Protein AF-A0AAW0JRZ0-F1 (afdb_monomer)

InterPro domains:
  IPR010719 Methyltransferase MnmM-like [PTHR35276] (25-74)
  IPR029063 S-adenosyl-L-methionine-dependent methyltransferase superfamily [G3DSA:3.40.50.150] (13-75)

Structure (mmCIF, N/CA/C/O backbone):
data_AF-A0AAW0JRZ0-F1
#
_entry.id   AF-A0AAW0JRZ0-F1
#
loop_
_atom_site.group_PDB
_atom_site.id
_atom_site.type_symbol
_atom_site.label_atom_id
_atom_site.label_alt_id
_atom_site.label_comp_id
_atom_site.label_asym_id
_atom_site.label_entity_id
_atom_site.label_seq_id
_atom_site.pdbx_PDB_ins_code
_atom_site.Cartn_x
_atom_site.Cartn_y
_atom_site.Cartn_z
_atom_site.occupancy
_atom_site.B_iso_or_equiv
_atom_site.auth_seq_id
_atom_site.auth_comp_id
_atom_site.auth_asym_id
_atom_site.auth_atom_id
_atom_site.pdbx_PDB_model_num
ATOM 1 N N . MET A 1 1 ? -18.817 11.063 -12.338 1.00 46.44 1 MET A N 1
ATOM 2 C CA . MET A 1 1 ? -17.368 11.041 -12.041 1.00 46.44 1 MET A CA 1
ATOM 3 C C . MET A 1 1 ? -16.866 12.481 -12.186 1.00 46.44 1 MET A C 1
ATOM 5 O O . MET A 1 1 ? -16.229 12.809 -13.165 1.00 46.44 1 MET A O 1
ATOM 9 N N . GLU A 1 2 ? -17.278 13.379 -11.283 1.00 46.34 2 GLU A N 1
ATOM 10 C CA . GLU A 1 2 ? -17.173 14.850 -11.474 1.00 46.34 2 GLU A CA 1
ATOM 11 C C . GLU A 1 2 ? -16.485 15.570 -10.295 1.00 46.34 2 GLU A C 1
ATOM 13 O O . GLU A 1 2 ? -16.311 16.781 -10.317 1.00 46.34 2 GLU A O 1
ATOM 18 N N . PHE A 1 3 ? -16.039 14.851 -9.259 1.00 48.53 3 PHE A N 1
ATOM 19 C CA . PHE A 1 3 ? -15.459 15.493 -8.070 1.00 48.53 3 PHE A CA 1
ATOM 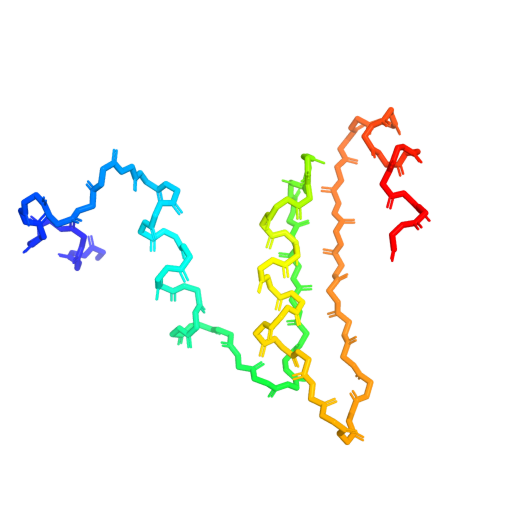20 C C . PHE A 1 3 ? -13.999 15.949 -8.234 1.00 48.53 3 PHE A C 1
ATOM 22 O O . PHE A 1 3 ? -13.508 16.703 -7.399 1.00 48.53 3 PHE A O 1
ATOM 29 N N . LEU A 1 4 ? -13.295 15.536 -9.296 1.00 50.84 4 LEU A N 1
ATOM 30 C CA . LEU A 1 4 ? -11.854 15.799 -9.430 1.00 50.84 4 LEU A CA 1
ATOM 31 C C . LEU A 1 4 ? -11.504 17.135 -10.118 1.00 50.84 4 LEU A C 1
ATOM 33 O O . LEU A 1 4 ? -10.342 17.527 -10.107 1.00 50.84 4 LEU A O 1
ATOM 37 N N . VAL A 1 5 ? -12.474 17.845 -10.709 1.00 52.03 5 VAL A N 1
ATOM 38 C CA . VAL A 1 5 ? -12.211 19.045 -11.538 1.00 52.03 5 VAL A CA 1
ATOM 39 C C . VAL A 1 5 ? -12.180 20.351 -10.718 1.00 52.03 5 VAL A C 1
ATOM 41 O O . VAL A 1 5 ? -11.758 21.386 -11.222 1.00 52.03 5 VAL A O 1
ATOM 44 N N . LEU A 1 6 ? -12.560 20.329 -9.433 1.00 51.41 6 LEU A N 1
ATOM 45 C CA . LEU A 1 6 ? -12.745 21.544 -8.615 1.00 51.41 6 LEU A CA 1
ATOM 46 C C . LEU A 1 6 ? -11.616 21.871 -7.613 1.00 51.41 6 LEU A C 1
ATOM 48 O O . LEU A 1 6 ? -11.809 22.730 -6.756 1.00 51.41 6 LEU A O 1
ATOM 52 N N . LEU A 1 7 ? -10.435 21.252 -7.706 1.00 54.75 7 LEU A N 1
ATOM 53 C CA . LEU A 1 7 ? -9.291 21.558 -6.826 1.00 5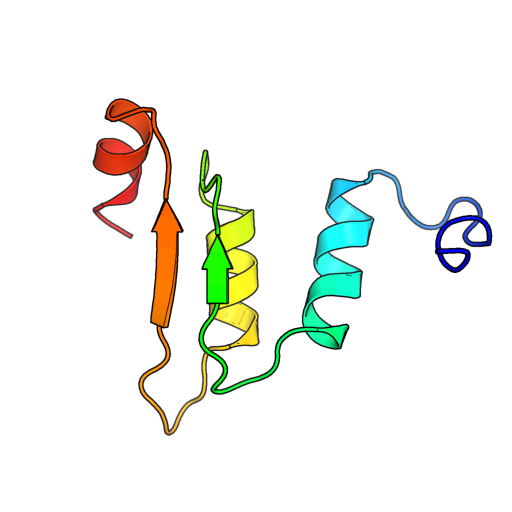4.75 7 LEU A CA 1
ATOM 54 C C . LEU A 1 7 ? -8.174 22.329 -7.567 1.00 54.75 7 LEU A C 1
ATOM 56 O O . LEU A 1 7 ? -7.230 21.707 -8.055 1.00 54.75 7 LEU A O 1
ATOM 60 N N . PRO A 1 8 ? -8.221 23.673 -7.661 1.00 50.50 8 PRO A N 1
ATOM 61 C CA . PRO A 1 8 ? -7.063 24.470 -8.075 1.00 50.50 8 PRO A CA 1
ATOM 62 C C . PRO A 1 8 ? -6.029 24.579 -6.924 1.00 50.50 8 PRO A C 1
ATOM 64 O O . PRO A 1 8 ? -6.339 24.275 -5.773 1.00 50.50 8 PRO A O 1
ATOM 67 N N . PRO A 1 9 ? -4.794 25.032 -7.205 1.00 58.66 9 PRO A N 1
ATOM 68 C CA . PRO A 1 9 ? -3.554 24.250 -7.194 1.00 58.66 9 PRO A CA 1
ATOM 69 C C . PRO A 1 9 ? -3.049 23.871 -5.781 1.00 58.66 9 PRO A C 1
ATOM 71 O O . PRO A 1 9 ? -1.938 24.232 -5.397 1.00 58.66 9 PRO A O 1
ATOM 74 N N . LEU A 1 10 ? -3.839 23.166 -4.968 1.00 59.12 10 LEU A N 1
ATOM 75 C CA . LEU A 1 10 ? -3.373 22.740 -3.640 1.00 59.12 10 LEU A CA 1
ATOM 76 C C . LEU A 1 10 ? -2.436 21.520 -3.701 1.00 59.12 10 LEU A C 1
ATOM 78 O O . LEU A 1 10 ? -1.664 21.284 -2.775 1.00 59.12 10 LEU A O 1
ATOM 82 N N . PHE A 1 11 ? -2.465 20.758 -4.798 1.00 58.91 11 PHE A N 1
ATOM 83 C CA . PHE A 1 11 ? -1.706 19.517 -4.932 1.00 58.91 11 PHE A CA 1
ATOM 84 C C . PHE A 1 11 ? -0.717 19.585 -6.091 1.00 58.91 11 PHE A C 1
ATOM 86 O O . PHE A 1 11 ? -1.085 19.832 -7.236 1.00 58.91 11 PHE A O 1
ATOM 93 N N . SER A 1 12 ? 0.552 19.326 -5.783 1.00 66.31 12 SER A N 1
ATOM 94 C CA . SER A 1 12 ? 1.663 19.345 -6.738 1.00 66.31 12 SER A CA 1
ATOM 95 C C . SER A 1 12 ? 1.744 18.093 -7.621 1.00 66.31 12 SER A C 1
ATOM 97 O O . SER A 1 12 ? 2.535 18.065 -8.560 1.00 66.31 12 SER A O 1
ATOM 99 N N . SER A 1 13 ? 0.963 17.041 -7.334 1.00 80.50 13 SER A N 1
ATOM 100 C CA . SER A 1 13 ? 0.957 15.798 -8.115 1.00 80.50 13 SER A CA 1
ATOM 101 C C . SER A 1 13 ? -0.301 14.950 -7.891 1.00 80.50 13 SER A C 1
ATOM 103 O O . SER A 1 13 ? -0.909 14.982 -6.818 1.00 80.50 13 SER A O 1
ATOM 105 N N . PHE A 1 14 ? -0.633 14.107 -8.875 1.00 80.06 14 PHE A N 1
ATOM 106 C CA . PHE A 1 14 ? -1.650 13.053 -8.743 1.00 80.06 14 PHE A CA 1
ATOM 107 C C . PHE A 1 14 ? -1.343 12.085 -7.587 1.00 80.06 14 PHE A C 1
ATOM 109 O O . PHE A 1 14 ? -2.256 11.601 -6.920 1.00 80.06 14 PHE A O 1
ATOM 116 N N . THR A 1 15 ? -0.058 11.876 -7.290 1.00 80.56 15 THR A N 1
ATOM 117 C CA . THR A 1 15 ? 0.423 11.099 -6.140 1.00 80.56 15 THR A CA 1
ATOM 118 C C . THR A 1 15 ? 0.031 11.725 -4.798 1.00 80.56 15 THR A C 1
ATOM 120 O O . THR A 1 15 ? -0.241 11.011 -3.843 1.00 80.56 15 THR A O 1
ATOM 123 N N . GLY A 1 16 ? -0.033 13.052 -4.693 1.00 79.50 16 GLY A N 1
ATOM 124 C CA . GLY A 1 16 ? -0.528 13.702 -3.475 1.00 79.50 16 GLY A CA 1
ATOM 125 C C . GLY A 1 16 ? -2.035 13.509 -3.297 1.00 79.50 16 GLY A C 1
ATOM 126 O O . GLY A 1 16 ? -2.502 13.185 -2.208 1.00 79.50 16 GLY A O 1
ATOM 127 N N . ILE A 1 17 ? -2.787 13.650 -4.393 1.00 85.19 17 ILE A N 1
ATOM 128 C CA . ILE A 1 17 ? -4.251 13.520 -4.393 1.00 85.19 17 ILE A CA 1
ATOM 129 C C . ILE A 1 17 ? -4.677 12.098 -4.014 1.00 85.19 17 ILE A C 1
ATOM 131 O O . ILE A 1 17 ? -5.575 11.939 -3.190 1.00 85.19 17 ILE A O 1
ATOM 135 N N . LYS A 1 18 ? -4.026 11.061 -4.561 1.00 84.81 18 LYS A N 1
ATOM 136 C CA . LYS A 1 18 ? -4.380 9.664 -4.246 1.00 84.81 18 LYS A CA 1
ATOM 137 C C . LYS A 1 18 ? -4.260 9.370 -2.748 1.00 84.81 18 LYS A C 1
ATOM 139 O O . LYS A 1 18 ? -5.195 8.825 -2.175 1.00 84.81 18 LYS A O 1
ATOM 144 N N . TYR A 1 19 ? -3.176 9.802 -2.094 1.00 87.75 19 TYR A N 1
ATOM 145 C CA . TYR A 1 19 ? -2.971 9.549 -0.665 1.00 87.75 19 TYR A CA 1
ATOM 146 C C . TYR A 1 19 ? -3.959 10.312 0.217 1.00 87.75 19 TYR A C 1
ATOM 148 O O . TYR A 1 19 ? -4.301 9.833 1.293 1.00 87.75 19 TYR A O 1
ATOM 156 N N . LEU A 1 20 ? -4.449 11.467 -0.243 1.00 86.75 20 LEU A N 1
ATOM 157 C CA . LEU A 1 20 ? -5.497 12.206 0.456 1.00 86.75 20 LEU A CA 1
ATOM 158 C C . LEU A 1 20 ? -6.878 11.551 0.313 1.00 86.75 20 LEU A C 1
ATOM 160 O O . LEU A 1 20 ? -7.672 11.598 1.247 1.00 86.75 20 LEU A O 1
ATOM 164 N N . LEU A 1 21 ? -7.182 10.976 -0.854 1.00 89.06 21 LEU A N 1
ATOM 165 C CA . LEU A 1 21 ? -8.495 10.390 -1.139 1.00 89.06 21 LEU A CA 1
ATOM 166 C C . LEU A 1 21 ? -8.639 8.957 -0.630 1.00 89.06 21 LEU A C 1
ATOM 168 O O . LEU A 1 21 ? -9.747 8.536 -0.318 1.00 89.06 21 LEU A O 1
ATOM 172 N N . LEU A 1 22 ? -7.544 8.207 -0.540 1.00 89.25 22 LEU A N 1
ATOM 173 C CA . LEU A 1 22 ? -7.547 6.803 -0.138 1.00 89.25 22 LEU A CA 1
ATOM 174 C C . LEU A 1 22 ? -8.299 6.540 1.193 1.00 89.25 22 LEU A C 1
ATOM 176 O O . LEU A 1 22 ? -9.144 5.645 1.200 1.00 89.25 22 LEU A O 1
ATOM 180 N N . PRO A 1 23 ? -8.147 7.353 2.263 1.00 90.56 23 PRO A N 1
ATOM 181 C CA . PRO A 1 23 ? -8.899 7.186 3.516 1.00 90.56 23 PRO A CA 1
ATOM 182 C C . PRO A 1 23 ? -10.417 7.421 3.416 1.00 90.56 23 PRO A C 1
ATOM 184 O O . PRO A 1 23 ? -11.142 7.188 4.3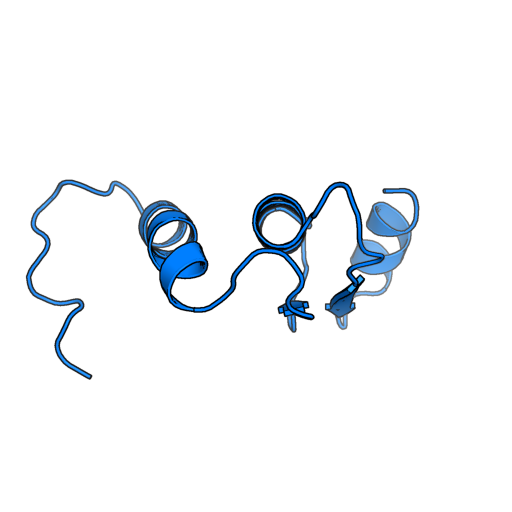79 1.00 90.56 23 PRO A O 1
ATOM 187 N N . ILE A 1 24 ? -10.918 7.929 2.285 1.00 92.75 24 ILE A N 1
ATOM 188 C CA . ILE A 1 24 ? -12.362 8.051 2.033 1.00 92.75 24 ILE A CA 1
ATOM 189 C C . ILE A 1 24 ? -12.947 6.684 1.643 1.00 92.75 24 ILE A C 1
ATOM 191 O O . ILE A 1 24 ? -14.118 6.423 1.905 1.00 92.75 24 ILE A O 1
ATOM 195 N N . PHE A 1 25 ? -12.138 5.813 1.032 1.00 90.56 25 PHE A N 1
ATOM 196 C CA . PHE A 1 25 ? -12.580 4.533 0.471 1.00 90.56 25 PHE A CA 1
ATOM 197 C C . PHE A 1 25 ? -12.188 3.318 1.308 1.00 90.56 25 PHE A C 1
ATOM 199 O O . PHE A 1 25 ? -12.892 2.316 1.248 1.00 90.56 25 PHE A O 1
ATOM 206 N N . ILE A 1 26 ? -11.089 3.399 2.059 1.00 91.88 26 ILE A N 1
ATOM 207 C CA . ILE A 1 26 ? -10.630 2.333 2.955 1.00 91.88 26 ILE A CA 1
ATOM 208 C C . ILE A 1 26 ? -10.482 2.868 4.379 1.00 91.88 26 ILE A C 1
ATOM 210 O O . ILE A 1 26 ? -10.062 4.009 4.584 1.00 91.88 26 ILE A O 1
ATOM 214 N N . GLN A 1 27 ? -10.831 2.041 5.355 1.00 91.00 27 GLN A N 1
ATOM 215 C CA . GLN A 1 27 ? -10.808 2.348 6.781 1.00 91.00 27 GLN A CA 1
ATOM 216 C C . GLN A 1 27 ? -9.994 1.309 7.558 1.00 91.00 27 GLN A C 1
ATOM 218 O O . GLN A 1 27 ? -9.590 0.264 7.046 1.00 91.00 27 GLN A O 1
ATOM 223 N N . LYS A 1 28 ? -9.755 1.602 8.837 1.00 92.12 28 LYS A N 1
ATOM 224 C CA . LYS A 1 28 ? -9.150 0.649 9.772 1.00 92.12 28 LYS A CA 1
ATOM 225 C C . LYS A 1 28 ? -9.951 -0.652 9.821 1.00 92.12 28 LYS A C 1
ATOM 227 O O . LYS A 1 28 ? -11.167 -0.618 9.984 1.00 92.12 28 LYS A O 1
ATOM 232 N N . GLY A 1 29 ? -9.253 -1.781 9.724 1.00 90.75 29 GLY A N 1
ATOM 233 C CA . GLY A 1 29 ? -9.851 -3.117 9.705 1.00 90.75 29 GLY A CA 1
ATOM 234 C C . GLY A 1 29 ? -10.247 -3.631 8.316 1.00 90.75 29 GLY A C 1
ATOM 235 O O . GLY A 1 29 ? -10.513 -4.826 8.189 1.00 90.75 29 GLY A O 1
ATOM 236 N N . ASP A 1 30 ? -10.241 -2.788 7.278 1.00 90.62 30 ASP A N 1
ATOM 237 C CA . ASP A 1 30 ? -10.569 -3.216 5.915 1.00 90.62 30 ASP A CA 1
ATOM 238 C C . ASP A 1 30 ? -9.438 -4.030 5.277 1.00 90.62 30 ASP A C 1
ATOM 240 O O . ASP A 1 30 ? -8.257 -3.728 5.436 1.00 90.62 30 ASP A O 1
ATOM 244 N N . ALA A 1 31 ? -9.788 -5.027 4.464 1.00 90.94 31 ALA A N 1
ATOM 245 C CA . ALA A 1 31 ? -8.827 -5.642 3.554 1.00 90.94 31 ALA A CA 1
ATOM 246 C C . ALA A 1 31 ? -8.660 -4.774 2.296 1.00 90.94 31 ALA A C 1
ATOM 248 O O . ALA A 1 31 ? -9.649 -4.322 1.718 1.00 90.94 31 ALA A O 1
ATOM 249 N N . ALA A 1 32 ? -7.421 -4.589 1.837 1.00 92.25 32 ALA A N 1
ATOM 250 C CA . ALA A 1 32 ? -7.120 -3.821 0.627 1.00 92.25 32 ALA A CA 1
ATOM 251 C C . ALA A 1 32 ? -6.280 -4.636 -0.366 1.00 92.25 32 ALA A C 1
ATOM 253 O O . ALA A 1 32 ? -5.543 -5.545 0.019 1.00 92.25 32 ALA A O 1
ATOM 254 N N . ILE A 1 33 ? -6.395 -4.305 -1.653 1.00 93.38 33 ILE A N 1
ATOM 255 C CA . ILE A 1 33 ? -5.605 -4.913 -2.727 1.00 93.38 33 ILE A CA 1
ATOM 256 C C . ILE A 1 33 ? -4.893 -3.792 -3.481 1.00 93.38 33 ILE A C 1
ATOM 258 O O . ILE A 1 33 ? -5.545 -2.926 -4.065 1.00 93.38 33 ILE A O 1
ATOM 262 N N . ASP A 1 34 ? -3.566 -3.836 -3.488 1.00 92.75 34 ASP A N 1
ATOM 263 C CA . ASP A 1 34 ? -2.736 -3.046 -4.387 1.00 92.75 34 ASP A CA 1
ATOM 264 C C . ASP A 1 34 ? -2.420 -3.901 -5.616 1.00 92.75 34 ASP A C 1
ATOM 266 O O . ASP A 1 34 ? -1.610 -4.827 -5.570 1.00 92.75 34 ASP A O 1
ATOM 270 N N . ALA A 1 35 ? -3.127 -3.627 -6.711 1.00 93.12 35 ALA A N 1
ATOM 271 C CA . ALA A 1 35 ? -3.041 -4.421 -7.931 1.00 93.12 35 ALA A CA 1
ATOM 272 C C . ALA A 1 35 ? -1.743 -4.191 -8.728 1.00 93.12 35 ALA A C 1
ATOM 274 O O . ALA A 1 35 ? -1.496 -4.927 -9.684 1.00 93.12 35 ALA A O 1
ATOM 275 N N . THR A 1 36 ? -0.955 -3.167 -8.381 1.00 91.31 36 THR A N 1
ATOM 276 C CA . THR A 1 36 ? 0.291 -2.801 -9.070 1.00 91.31 36 THR A CA 1
ATOM 277 C C . THR A 1 36 ? 1.289 -2.224 -8.063 1.00 91.31 36 THR A C 1
ATOM 279 O O . THR A 1 36 ? 1.524 -1.013 -8.040 1.00 91.31 36 THR A O 1
ATOM 282 N N . CYS A 1 37 ? 1.842 -3.071 -7.194 1.00 87.62 37 CYS A N 1
ATOM 283 C CA . CYS A 1 37 ? 2.535 -2.594 -6.001 1.00 87.62 37 CYS A CA 1
ATOM 284 C C . CYS A 1 37 ? 3.858 -1.880 -6.282 1.00 87.62 37 CYS A C 1
ATOM 286 O O . CYS A 1 37 ? 4.212 -0.979 -5.519 1.00 87.62 37 CYS A O 1
ATOM 288 N N . GLY A 1 38 ? 4.566 -2.202 -7.371 1.00 88.44 38 GLY A N 1
ATOM 289 C CA . GLY A 1 38 ? 5.768 -1.484 -7.784 1.00 88.44 38 GLY A CA 1
ATOM 290 C C . GLY A 1 38 ? 6.740 -1.253 -6.621 1.00 88.44 38 GLY A C 1
ATOM 291 O O . GLY A 1 38 ? 7.106 -2.151 -5.874 1.00 88.44 38 GLY A O 1
ATOM 292 N N . ASN A 1 39 ? 7.120 0.001 -6.394 1.00 88.00 39 ASN A N 1
ATOM 293 C CA . ASN A 1 39 ? 8.016 0.387 -5.295 1.00 88.00 39 ASN A CA 1
ATOM 294 C C . ASN A 1 39 ? 7.370 0.427 -3.888 1.00 88.00 39 ASN A C 1
ATOM 296 O O . ASN A 1 39 ? 7.973 0.970 -2.962 1.00 88.00 39 ASN A O 1
ATOM 300 N N . VAL A 1 40 ? 6.164 -0.120 -3.717 1.00 89.06 40 VAL A N 1
ATOM 301 C CA . VAL A 1 40 ? 5.453 -0.354 -2.441 1.00 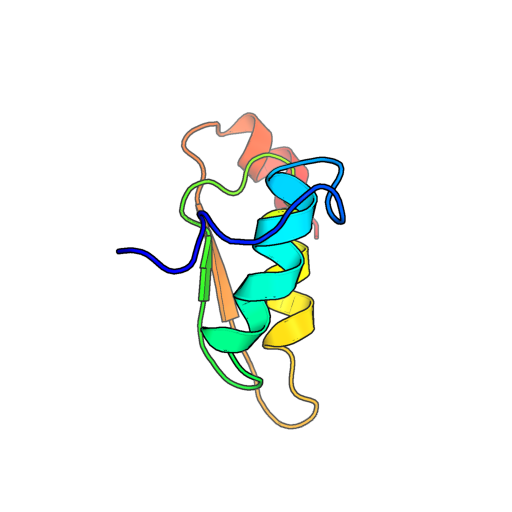89.06 40 VAL A CA 1
ATOM 302 C C . VAL A 1 40 ? 4.953 0.903 -1.728 1.00 89.06 40 VAL A C 1
ATOM 304 O O . VAL A 1 40 ? 4.292 0.797 -0.697 1.00 89.06 40 VAL A O 1
ATOM 307 N N . TYR A 1 41 ? 5.180 2.116 -2.239 1.00 91.44 41 TYR A N 1
ATOM 308 C CA . TYR A 1 41 ? 4.708 3.318 -1.534 1.00 91.44 41 TYR A CA 1
ATOM 309 C C . TYR A 1 41 ? 3.183 3.353 -1.368 1.00 91.44 41 TYR A C 1
ATOM 311 O O . TYR A 1 41 ? 2.695 3.744 -0.305 1.00 91.44 41 TYR A O 1
ATOM 319 N N . ASP A 1 42 ? 2.447 2.912 -2.388 1.00 91.25 42 ASP A N 1
ATOM 320 C CA . ASP A 1 42 ? 0.987 2.836 -2.354 1.00 91.25 42 ASP A CA 1
ATOM 321 C C . ASP A 1 42 ? 0.500 1.750 -1.393 1.00 91.25 42 ASP A C 1
ATOM 323 O O . ASP A 1 42 ? -0.302 2.032 -0.498 1.00 91.25 42 ASP A O 1
ATOM 327 N N . THR A 1 43 ? 1.080 0.552 -1.482 1.00 92.25 43 THR A N 1
ATOM 328 C CA . THR A 1 43 ? 0.844 -0.542 -0.534 1.00 92.25 43 THR A CA 1
ATOM 329 C C . THR A 1 43 ? 1.079 -0.096 0.914 1.00 92.25 43 THR A C 1
ATOM 331 O O . THR A 1 43 ? 0.232 -0.313 1.779 1.00 92.25 43 THR A O 1
ATOM 334 N N . LEU A 1 44 ? 2.196 0.582 1.206 1.00 91.38 44 LEU A N 1
ATOM 335 C CA . LEU A 1 44 ? 2.525 1.034 2.560 1.00 91.38 44 LEU A CA 1
ATOM 336 C C . LEU A 1 44 ? 1.545 2.101 3.066 1.00 91.38 44 LEU A C 1
ATOM 338 O O . LEU A 1 44 ? 1.225 2.133 4.256 1.00 91.38 44 LEU A O 1
ATOM 342 N N . ALA A 1 45 ? 1.066 2.979 2.183 1.00 91.56 45 ALA A N 1
ATOM 343 C CA . ALA A 1 45 ? 0.026 3.941 2.531 1.00 91.56 45 ALA A CA 1
ATOM 344 C C . ALA A 1 45 ? -1.286 3.230 2.897 1.00 91.56 45 ALA A C 1
ATOM 346 O O . ALA A 1 45 ? -1.881 3.567 3.919 1.00 91.56 45 ALA A O 1
ATOM 347 N N . MET A 1 46 ? -1.689 2.210 2.129 1.00 92.38 46 MET A N 1
ATOM 348 C CA . MET A 1 46 ? -2.855 1.380 2.453 1.00 92.38 46 MET A CA 1
ATOM 349 C C . MET A 1 46 ? -2.688 0.685 3.805 1.00 92.38 46 MET A C 1
ATOM 351 O O . MET A 1 46 ? -3.568 0.814 4.651 1.00 92.38 46 MET A O 1
ATOM 355 N N . VAL A 1 47 ? -1.543 0.035 4.057 1.00 91.75 47 VAL A N 1
ATOM 356 C CA . VAL A 1 47 ? -1.250 -0.641 5.338 1.00 91.75 47 VAL A CA 1
ATOM 357 C C . VAL A 1 47 ? -1.403 0.319 6.515 1.00 91.75 47 VAL A C 1
ATOM 359 O O . VAL A 1 47 ? -2.050 -0.021 7.499 1.00 91.75 47 VAL A O 1
ATOM 362 N N . LYS A 1 48 ? -0.869 1.542 6.415 1.00 91.38 48 LYS A N 1
ATOM 363 C CA . LYS A 1 48 ? -0.981 2.552 7.483 1.00 91.38 48 LYS A CA 1
ATOM 364 C C . LYS A 1 48 ? -2.418 2.990 7.763 1.00 91.38 48 LYS A C 1
ATOM 366 O O . LYS A 1 48 ? -2.708 3.366 8.895 1.00 91.38 48 LYS A O 1
ATOM 371 N N . ILE A 1 49 ? -3.286 2.986 6.752 1.00 92.44 49 IL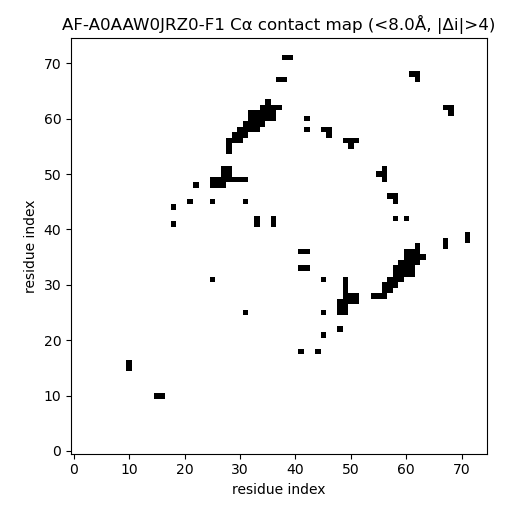E A N 1
ATOM 372 C CA . ILE A 1 49 ? -4.697 3.352 6.913 1.00 92.44 49 ILE A CA 1
ATOM 373 C C . ILE A 1 49 ? -5.475 2.196 7.537 1.00 92.44 49 ILE A C 1
ATOM 375 O O . ILE A 1 49 ? -6.247 2.420 8.467 1.00 92.44 49 ILE A O 1
ATOM 379 N N . VAL A 1 50 ? -5.270 0.974 7.038 1.00 92.12 50 VAL A N 1
ATOM 380 C CA . VAL A 1 50 ? -6.077 -0.180 7.448 1.00 92.12 50 VAL A CA 1
ATOM 381 C C . VAL A 1 50 ? -5.602 -0.815 8.752 1.00 92.12 50 VAL A C 1
ATOM 383 O O . VAL A 1 50 ? -6.396 -1.479 9.412 1.00 92.12 50 VAL A O 1
ATOM 386 N N . ALA A 1 51 ? -4.340 -0.612 9.147 1.00 89.94 51 ALA A N 1
ATOM 387 C CA . ALA A 1 51 ? -3.795 -1.151 10.387 1.00 89.94 51 ALA A CA 1
ATOM 388 C C . ALA A 1 51 ? -4.620 -0.702 11.605 1.00 89.94 51 ALA A C 1
ATOM 390 O O . ALA A 1 51 ? -4.819 0.489 11.860 1.00 89.94 51 ALA A O 1
ATOM 391 N N . ASP A 1 52 ? -5.066 -1.691 12.372 1.00 82.56 52 ASP A N 1
ATOM 392 C CA . ASP A 1 52 ? -5.815 -1.524 13.609 1.00 82.56 52 ASP A CA 1
ATOM 393 C C . ASP A 1 52 ? -5.109 -2.277 14.745 1.00 82.56 52 ASP A C 1
ATOM 395 O O . ASP A 1 52 ? -4.542 -3.346 14.529 1.00 82.56 52 ASP A O 1
ATOM 399 N N . GLU A 1 53 ? -5.128 -1.726 15.961 1.00 75.00 53 GLU A N 1
ATOM 400 C CA . GLU A 1 53 ? -4.394 -2.281 17.115 1.00 75.00 53 GLU A CA 1
ATOM 401 C C . GLU A 1 53 ? -4.968 -3.630 17.586 1.00 75.00 53 GLU A C 1
ATOM 403 O O . GLU A 1 53 ? -4.281 -4.420 18.231 1.00 75.00 53 GLU A O 1
ATOM 408 N N . SER A 1 54 ? -6.233 -3.896 17.254 1.00 69.69 54 SER A N 1
ATOM 409 C CA . SER A 1 54 ? -7.007 -5.044 17.727 1.00 69.69 54 SER A CA 1
ATOM 410 C C . SER A 1 54 ? -7.092 -6.184 16.707 1.00 69.69 54 SER A C 1
ATOM 412 O O . SER A 1 54 ? -7.398 -7.321 17.075 1.00 69.69 54 SER A O 1
ATOM 414 N N . THR A 1 55 ? -6.854 -5.911 15.421 1.00 73.25 55 THR A N 1
ATOM 415 C CA . THR A 1 55 ? -7.313 -6.792 14.339 1.00 73.25 55 THR A CA 1
ATOM 416 C C . THR A 1 55 ? -6.186 -7.117 13.369 1.00 73.25 55 THR A C 1
ATOM 418 O O . THR A 1 55 ? -5.414 -6.248 12.976 1.00 73.25 55 THR A O 1
ATOM 421 N N . ARG A 1 56 ? -6.085 -8.384 12.943 1.00 75.75 56 ARG A N 1
ATOM 422 C CA . ARG A 1 56 ? -5.193 -8.741 11.832 1.00 75.75 56 ARG A CA 1
ATOM 423 C C . ARG A 1 56 ? -5.812 -8.233 10.542 1.00 75.75 56 ARG A C 1
ATOM 425 O O . ARG A 1 56 ? -6.872 -8.710 10.146 1.00 75.75 56 ARG A O 1
ATOM 432 N N . VA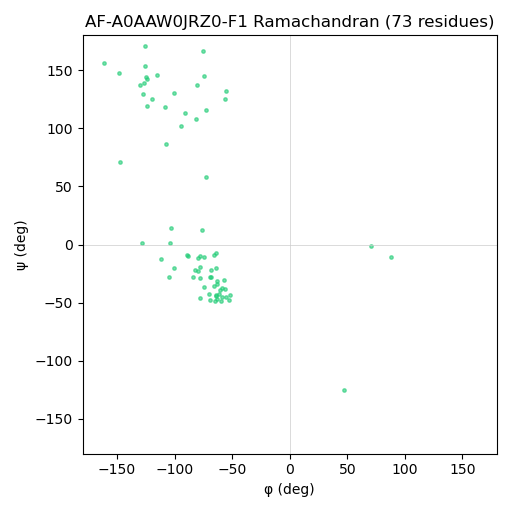L A 1 57 ? -5.129 -7.301 9.899 1.00 79.38 57 VAL A N 1
ATOM 433 C CA . VAL A 1 57 ? -5.550 -6.716 8.628 1.00 79.38 57 VAL A CA 1
ATOM 434 C C . VAL A 1 57 ? -4.537 -7.094 7.556 1.00 79.38 57 VAL A C 1
ATOM 436 O O . VAL A 1 57 ? -3.354 -7.256 7.855 1.00 79.38 57 VAL A O 1
ATOM 439 N N . CYS A 1 58 ? -4.999 -7.301 6.324 1.00 85.56 58 CYS A N 1
ATOM 440 C CA . CYS A 1 58 ? -4.153 -7.762 5.230 1.00 85.56 58 CYS A CA 1
ATOM 441 C C . CYS A 1 58 ? -4.293 -6.833 4.025 1.00 85.56 58 CYS A C 1
ATOM 443 O O . CYS A 1 58 ? -5.405 -6.540 3.580 1.00 85.56 58 CYS A O 1
ATOM 445 N N . VAL A 1 59 ? -3.151 -6.387 3.507 1.00 91.75 59 VAL A N 1
ATOM 446 C CA . VAL A 1 59 ? -3.057 -5.712 2.214 1.00 91.75 59 VAL A CA 1
ATOM 447 C C . VAL A 1 59 ? -2.376 -6.677 1.258 1.00 91.75 59 VAL A C 1
ATOM 449 O O . VAL A 1 59 ? -1.240 -7.084 1.493 1.00 91.75 59 VAL A O 1
ATOM 452 N N . PHE A 1 60 ? -3.079 -7.066 0.199 1.00 90.88 60 PHE A N 1
ATOM 453 C CA . PHE A 1 60 ? -2.531 -7.935 -0.835 1.00 90.88 60 PHE A CA 1
ATOM 454 C C . PHE A 1 60 ? -1.900 -7.075 -1.921 1.00 90.88 60 PHE A C 1
ATOM 456 O O . PHE A 1 60 ? -2.599 -6.353 -2.626 1.00 90.88 60 PHE A O 1
ATOM 463 N N . ALA A 1 61 ? -0.584 -7.159 -2.043 1.00 91.12 61 ALA A N 1
ATOM 464 C CA . ALA A 1 61 ? 0.187 -6.448 -3.047 1.00 91.12 61 ALA A CA 1
ATOM 465 C C . ALA A 1 61 ? 0.536 -7.394 -4.201 1.00 91.12 61 ALA A C 1
ATOM 467 O O . ALA A 1 61 ? 1.016 -8.505 -3.970 1.00 91.12 61 ALA A O 1
ATOM 468 N N . MET A 1 62 ? 0.277 -6.968 -5.436 1.00 91.38 62 MET A N 1
ATOM 469 C CA . MET A 1 62 ? 0.543 -7.743 -6.647 1.00 91.38 62 MET A CA 1
ATOM 470 C C . MET A 1 62 ? 1.391 -6.934 -7.622 1.00 91.38 62 MET A C 1
ATOM 472 O O . MET A 1 62 ? 1.142 -5.750 -7.835 1.00 91.38 62 MET A O 1
ATOM 476 N N . ASP A 1 63 ? 2.353 -7.592 -8.260 1.00 91.81 63 ASP A N 1
ATOM 477 C CA . ASP A 1 63 ? 3.095 -7.048 -9.392 1.00 91.81 63 ASP A CA 1
ATOM 478 C C . ASP A 1 63 ? 3.481 -8.191 -10.338 1.00 91.81 63 ASP A C 1
ATOM 480 O O . ASP A 1 63 ? 3.692 -9.326 -9.905 1.00 91.81 63 ASP A O 1
ATOM 484 N N . ILE A 1 64 ? 3.548 -7.902 -11.637 1.00 92.06 64 ILE A N 1
ATOM 485 C CA . ILE A 1 64 ? 3.987 -8.870 -12.650 1.00 92.06 64 ILE A CA 1
ATOM 486 C C . ILE A 1 64 ? 5.516 -8.988 -12.694 1.00 92.06 64 ILE A C 1
ATOM 488 O O . ILE A 1 64 ? 6.050 -9.992 -13.162 1.00 92.06 64 ILE A O 1
ATOM 492 N N . GLN A 1 65 ? 6.229 -7.963 -12.224 1.00 87.69 65 GLN A N 1
ATOM 493 C CA . GLN A 1 65 ? 7.682 -7.934 -12.204 1.00 87.69 65 GLN A CA 1
ATOM 494 C C . GLN A 1 65 ? 8.193 -8.701 -10.982 1.00 87.69 65 GLN A C 1
ATOM 496 O O . GLN A 1 65 ? 8.102 -8.234 -9.847 1.00 87.69 65 GLN A O 1
ATOM 501 N N . THR A 1 66 ? 8.771 -9.877 -11.218 1.00 84.69 66 THR A N 1
ATOM 502 C CA . THR A 1 66 ? 9.356 -10.725 -10.167 1.00 84.69 66 THR A CA 1
ATOM 503 C C . THR A 1 66 ? 10.426 -10.003 -9.357 1.00 84.69 66 THR A C 1
ATOM 505 O O . THR A 1 66 ? 10.430 -10.126 -8.139 1.00 84.69 66 THR A O 1
ATOM 508 N N . ASP A 1 67 ? 11.257 -9.179 -10.000 1.00 84.12 67 ASP A N 1
ATOM 509 C CA . ASP A 1 67 ? 12.299 -8.393 -9.326 1.00 84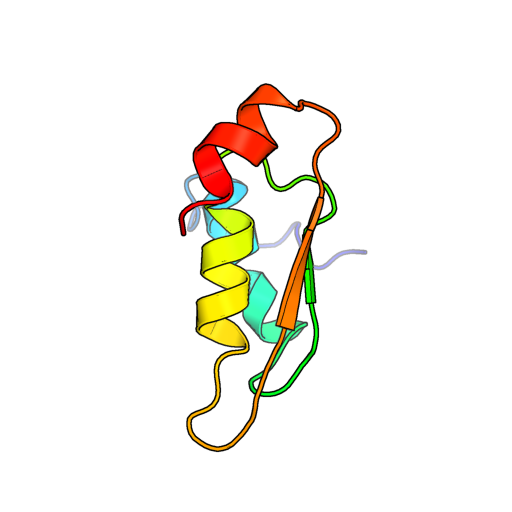.12 67 ASP A CA 1
ATOM 510 C C . ASP A 1 67 ? 11.701 -7.457 -8.267 1.00 84.12 67 ASP A C 1
ATOM 512 O O . ASP A 1 67 ? 12.265 -7.257 -7.192 1.00 84.12 67 ASP A O 1
ATOM 516 N N . THR A 1 68 ? 10.533 -6.883 -8.558 1.00 79.88 68 THR A N 1
ATOM 517 C CA . THR A 1 68 ? 9.798 -6.046 -7.614 1.00 79.88 68 THR A CA 1
ATOM 518 C C . THR A 1 68 ? 9.340 -6.874 -6.423 1.00 79.88 68 THR A C 1
ATOM 520 O O . THR A 1 68 ? 9.582 -6.484 -5.284 1.00 79.88 68 THR A O 1
ATOM 523 N N . LEU A 1 69 ? 8.731 -8.037 -6.660 1.00 80.69 69 LEU A N 1
ATOM 524 C CA . LEU A 1 69 ? 8.263 -8.917 -5.590 1.00 80.69 69 LEU A CA 1
ATOM 525 C C . LEU A 1 69 ? 9.416 -9.407 -4.700 1.00 80.69 69 LEU A C 1
ATOM 527 O O . LEU A 1 69 ? 9.302 -9.384 -3.479 1.00 80.69 69 LEU A O 1
ATOM 531 N N . GLU A 1 70 ? 10.551 -9.789 -5.285 1.00 79.56 70 GLU A N 1
ATOM 532 C CA . GLU A 1 70 ? 11.730 -10.232 -4.531 1.00 79.56 70 GLU A CA 1
ATOM 533 C C . GLU A 1 70 ? 12.292 -9.113 -3.648 1.00 79.56 70 GLU A C 1
ATOM 535 O O . GLU A 1 70 ? 12.483 -9.318 -2.447 1.00 79.56 70 GLU A O 1
ATOM 540 N N . ASN A 1 71 ? 12.457 -7.907 -4.199 1.00 72.31 71 ASN A N 1
ATOM 541 C CA . ASN A 1 71 ? 12.962 -6.745 -3.462 1.00 72.31 71 ASN A CA 1
ATOM 542 C C . ASN A 1 71 ? 12.034 -6.284 -2.327 1.00 72.31 71 ASN A C 1
ATOM 544 O O . ASN A 1 71 ? 12.470 -5.571 -1.423 1.00 72.31 71 ASN A O 1
ATOM 548 N N . THR A 1 72 ? 10.759 -6.663 -2.379 1.00 68.19 72 THR A N 1
ATOM 549 C CA . THR A 1 72 ? 9.711 -6.161 -1.481 1.00 68.19 72 THR A CA 1
ATOM 550 C C . THR A 1 72 ? 9.192 -7.222 -0.516 1.00 68.19 72 THR A C 1
ATOM 552 O O . THR A 1 72 ? 8.579 -6.878 0.487 1.00 68.19 72 THR A O 1
ATOM 555 N N . SER A 1 73 ? 9.527 -8.495 -0.748 1.00 64.38 73 SER A N 1
ATOM 556 C CA . SER A 1 73 ? 9.157 -9.654 0.079 1.00 64.38 73 SER A CA 1
ATOM 557 C C . SER A 1 73 ? 9.723 -9.660 1.509 1.00 64.38 73 SER A C 1
ATOM 559 O O . SER A 1 73 ? 9.362 -10.526 2.304 1.00 64.38 73 SER A O 1
ATOM 561 N N . LEU A 1 74 ? 10.614 -8.718 1.837 1.00 56.94 74 LEU A N 1
ATOM 562 C CA . LEU A 1 74 ? 11.282 -8.586 3.139 1.00 56.94 74 LEU A CA 1
ATOM 563 C C . LEU A 1 74 ? 10.714 -7.453 4.020 1.00 56.94 74 LEU A C 1
ATOM 565 O O . LEU A 1 74 ? 11.250 -7.218 5.105 1.00 56.94 74 LEU A O 1
ATOM 569 N N . LEU A 1 75 ? 9.688 -6.737 3.544 1.00 52.50 75 LEU A N 1
ATOM 570 C CA . LEU A 1 75 ? 8.947 -5.701 4.283 1.00 52.50 75 LEU A CA 1
ATOM 571 C C . LEU A 1 75 ? 7.794 -6.306 5.091 1.00 52.50 75 LEU A C 1
ATOM 573 O O . LEU A 1 75 ? 7.566 -5.798 6.212 1.00 52.50 75 LEU A O 1
#

Sequence (75 aa):
MEFLVLLPPLFSSFTGIKYLLLPIFIQKGDAAIDATCGNVYDTLAMVKIVADESTRVCVFAMDIQTDTLENTSLL

Mean predicted aligned error: 8.14 Å

Radius of gyration: 14.27 Å; Cα contacts (8 Å, |Δi|>4): 74; chains: 1; bounding box: 30×35×30 Å

Secondary structure (DSSP, 8-state):
--TTSS--SS-SSHHHHHHHHHHHH--TT--EEESS-TTSHHHHHHHHHH--SSS---EEE--S-HHHHHHHTT-

Foldseek 3Di:
DPPPPPDPDPDPDPVVVCLVCVLVPDAAQDEEEAAACQQNPVVVSNCVGHHDPPDDYYYHYDHPDVVRCVVVVVD

Nearest PDB structures (foldseek):
  3eey-assembly5_G  TM=8.773E-01  e=2.469E-03  Acetivibrio thermocellus ATCC 27405
  3eey-assembly4_I  TM=8.789E-01  e=2.469E-03  Acetivibrio thermocellus ATCC 27405
  8h0t-assembly1_A-2  TM=8.652E-01 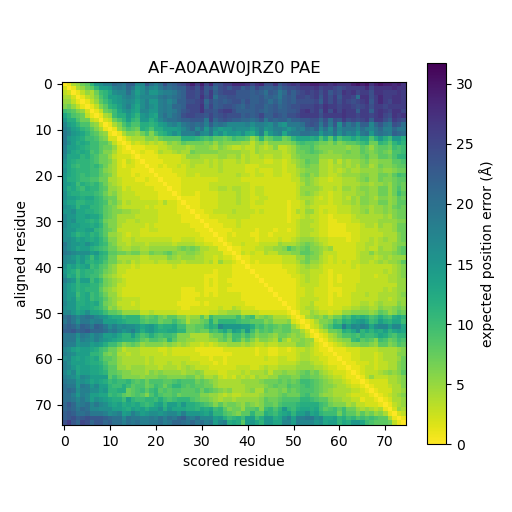 e=3.988E-03  Bacillus subtilis subsp. subtilis str. 168
  4pon-assembly1_B  TM=8.819E-01  e=5.245E-03  Bacillus spizizenii str. W23
  4pon-assembly1_A  TM=8.412E-01  e=8.472E-03  Bacillus spizizenii str. W23

Solvent-accessible surface area (backbone atoms only — not comparable to full-atom values): 4832 Å² total; per-residue (Å²): 142,71,83,82,81,78,70,75,89,81,61,98,43,72,74,55,50,49,68,68,50,45,68,80,80,48,45,62,62,41,75,47,74,31,81,68,25,66,91,37,64,65,45,54,54,50,45,67,50,16,57,41,99,88,50,96,52,53,68,50,69,35,62,90,51,62,70,45,51,64,76,51,74,82,117

pLDDT: mean 80.45, std 14.42,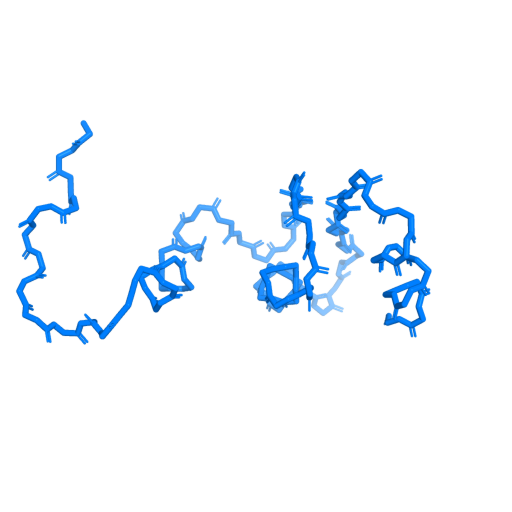 range [46.34, 93.38]

Organism: Quercus suber (NCBI:txid58331)